Protein AF-A0A6G1K194-F1 (afdb_monomer)

Mean predicted aligned error: 5.8 Å

Secondary structure (DSSP, 8-state):
-HHHHGGGT---EEEEE-BB--GGGTTPPPP---TT-TTGGGHHHHHHHHHT-S----B-HHHHHHHHHHHHHTT--EEEEESBT-----

Foldseek 3Di:
DQVVCVVVVDADEAEDEDAAPDCPLVPFDQDDDDPPDPCNVVSVCSRCVSNVNNPDDWHYPVRQVVVVVVCVVVVHHYYDFTMPPSDDDD

Structure (mmCIF, N/CA/C/O backbone):
data_AF-A0A6G1K194-F1
#
_entry.id   AF-A0A6G1K194-F1
#
loop_
_atom_site.group_PDB
_atom_site.id
_atom_site.type_symbol
_atom_site.label_atom_id
_atom_site.label_alt_id
_atom_site.label_comp_id
_atom_site.label_asym_id
_atom_site.label_entity_id
_atom_site.label_seq_id
_atom_site.pdbx_PDB_ins_code
_atom_site.Cartn_x
_atom_site.Cartn_y
_atom_site.Cartn_z
_atom_site.occupancy
_atom_site.B_iso_or_equiv
_atom_site.auth_seq_id
_atom_site.auth_comp_id
_atom_site.auth_asym_id
_atom_site.auth_atom_id
_atom_site.pdbx_PDB_model_num
ATOM 1 N N . MET A 1 1 ? 5.845 -18.177 -9.899 1.00 61.19 1 MET A N 1
ATOM 2 C CA . MET A 1 1 ? 5.861 -17.592 -11.262 1.00 61.19 1 MET A CA 1
ATOM 3 C C . MET A 1 1 ? 7.230 -17.074 -11.709 1.00 61.19 1 MET A C 1
ATOM 5 O O . MET A 1 1 ? 7.640 -17.465 -12.790 1.00 61.19 1 MET A O 1
ATOM 9 N N . ARG A 1 2 ? 7.969 -16.282 -10.908 1.00 67.88 2 ARG A N 1
ATOM 10 C CA . ARG A 1 2 ? 9.251 -15.647 -11.309 1.00 67.88 2 ARG A CA 1
ATOM 11 C C . ARG A 1 2 ? 10.239 -16.555 -12.063 1.00 67.88 2 ARG A C 1
ATOM 13 O O . ARG A 1 2 ? 10.708 -16.170 -13.119 1.00 67.88 2 ARG A O 1
ATOM 20 N N . LEU A 1 3 ? 10.532 -17.755 -11.551 1.00 71.94 3 LEU A N 1
ATOM 21 C CA . LEU A 1 3 ? 11.550 -18.650 -12.129 1.00 71.94 3 LEU A CA 1
ATOM 22 C C . LEU A 1 3 ? 11.212 -19.159 -13.540 1.00 71.94 3 LEU A C 1
ATOM 24 O O . LEU A 1 3 ? 12.120 -19.432 -14.313 1.00 71.94 3 LEU A O 1
ATOM 28 N N . LYS A 1 4 ? 9.924 -19.250 -13.895 1.00 73.88 4 LYS A N 1
ATOM 29 C CA . LYS A 1 4 ? 9.489 -19.758 -15.205 1.00 73.88 4 LYS A CA 1
ATOM 30 C C . LYS A 1 4 ? 9.579 -18.710 -16.324 1.00 73.88 4 LYS A C 1
ATOM 32 O O . LYS A 1 4 ? 9.564 -19.083 -17.485 1.00 73.88 4 LYS A O 1
ATOM 37 N N . LEU A 1 5 ? 9.667 -17.421 -15.980 1.00 84.75 5 LEU A N 1
ATOM 38 C CA . LEU A 1 5 ? 9.689 -16.304 -16.937 1.00 84.75 5 LEU A CA 1
ATOM 39 C C . LEU A 1 5 ? 11.107 -15.812 -17.266 1.00 84.75 5 LEU A C 1
ATOM 41 O O . LEU A 1 5 ? 11.298 -15.124 -18.264 1.00 84.75 5 LEU A O 1
ATOM 45 N N . VAL A 1 6 ? 12.106 -16.208 -16.468 1.00 81.88 6 VAL A N 1
ATOM 46 C CA . VAL A 1 6 ? 13.521 -15.865 -16.695 1.00 81.88 6 VAL A CA 1
ATOM 47 C C . VAL A 1 6 ? 14.020 -16.289 -18.087 1.00 81.88 6 VAL A C 1
ATOM 49 O O . VAL A 1 6 ? 14.673 -15.465 -18.725 1.00 81.88 6 VAL A O 1
ATOM 52 N N . PRO A 1 7 ? 13.695 -17.491 -18.618 1.00 87.69 7 PRO A N 1
ATOM 53 C CA . PRO A 1 7 ? 14.143 -17.900 -19.955 1.00 87.69 7 PRO A CA 1
ATOM 54 C C . PRO A 1 7 ? 13.593 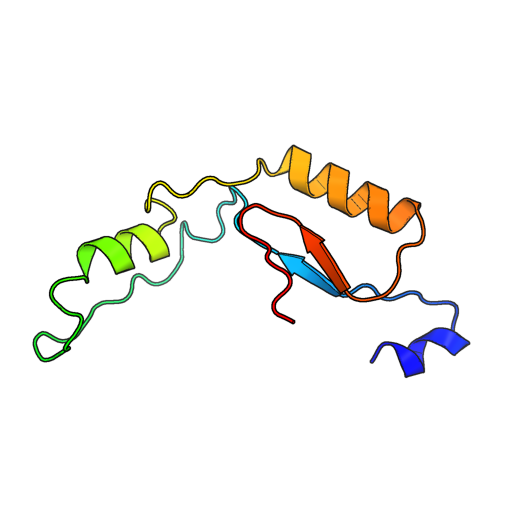-17.037 -21.099 1.00 87.69 7 PRO A C 1
ATOM 56 O O . PRO A 1 7 ? 14.147 -17.051 -22.190 1.00 87.69 7 PRO A O 1
ATOM 59 N N . LEU A 1 8 ? 12.521 -16.277 -20.854 1.00 89.94 8 LEU A N 1
ATOM 60 C CA . LEU A 1 8 ? 11.913 -15.364 -21.826 1.00 89.94 8 LEU A CA 1
ATOM 61 C C . LEU A 1 8 ? 12.487 -13.939 -21.731 1.00 89.94 8 LEU A C 1
ATOM 63 O O . LEU A 1 8 ? 11.959 -13.021 -22.350 1.00 89.94 8 LEU A O 1
ATOM 67 N N . GLY A 1 9 ? 13.522 -13.725 -20.910 1.00 86.31 9 GLY A N 1
ATOM 68 C CA . GLY A 1 9 ? 14.105 -12.402 -20.672 1.00 86.31 9 GLY A CA 1
ATOM 69 C C . GLY A 1 9 ? 13.239 -11.474 -19.809 1.00 86.31 9 GLY A C 1
ATOM 70 O O . GLY A 1 9 ? 13.554 -10.295 -19.676 1.00 86.31 9 GLY A O 1
ATOM 71 N N . ILE A 1 10 ? 12.162 -11.981 -19.198 1.00 87.62 10 ILE A N 1
ATOM 72 C CA . ILE A 1 10 ? 11.235 -11.178 -18.391 1.00 87.62 10 ILE A CA 1
ATOM 73 C C . ILE A 1 10 ? 11.700 -11.146 -16.932 1.00 87.62 10 ILE A C 1
ATOM 75 O O . ILE A 1 10 ? 11.858 -12.184 -16.279 1.00 87.62 10 ILE A O 1
ATOM 79 N N . SER A 1 11 ? 11.859 -9.940 -16.385 1.00 85.50 11 SER A N 1
ATOM 80 C CA . SER A 1 11 ? 12.122 -9.722 -14.963 1.00 85.50 11 SER A CA 1
ATOM 81 C C . SER A 1 11 ? 10.818 -9.461 -14.201 1.00 85.50 11 SER A C 1
ATOM 83 O O . SER A 1 11 ? 9.923 -8.762 -14.667 1.00 85.50 11 SER A O 1
ATOM 85 N N . VAL A 1 12 ? 10.691 -10.053 -13.010 1.00 88.50 12 VAL A N 1
ATOM 86 C CA . VAL A 1 12 ? 9.520 -9.870 -12.138 1.00 88.50 12 VAL A CA 1
ATOM 87 C C . VAL A 1 12 ? 9.976 -9.417 -10.759 1.00 88.50 12 VAL A C 1
ATOM 89 O O . VAL A 1 12 ? 10.827 -10.061 -10.131 1.00 88.50 12 VAL A O 1
ATOM 92 N N . ILE A 1 13 ? 9.357 -8.342 -10.277 1.00 90.44 13 ILE A N 1
ATOM 93 C CA . ILE A 1 13 ? 9.500 -7.819 -8.919 1.00 90.44 13 ILE A CA 1
ATOM 94 C C . ILE A 1 13 ? 8.208 -8.042 -8.132 1.00 90.44 13 ILE A C 1
ATOM 96 O O . ILE A 1 13 ? 7.110 -7.978 -8.680 1.00 90.44 13 ILE A O 1
ATOM 100 N N . SER A 1 14 ? 8.336 -8.299 -6.836 1.00 91.50 14 SER A N 1
ATOM 101 C CA . SER A 1 14 ? 7.207 -8.320 -5.907 1.00 91.50 14 SER A CA 1
ATOM 102 C C . SER A 1 14 ? 7.244 -7.040 -5.091 1.00 91.50 14 SER A C 1
ATOM 104 O O . SER A 1 14 ? 8.112 -6.882 -4.239 1.00 91.50 14 SER A O 1
ATOM 106 N N . LEU A 1 15 ? 6.327 -6.119 -5.363 1.00 91.69 15 LEU A N 1
ATOM 107 C CA . LEU A 1 15 ? 6.213 -4.883 -4.603 1.00 91.69 15 LEU A CA 1
ATOM 108 C C . LEU A 1 15 ? 5.317 -5.115 -3.385 1.00 91.69 15 LEU A C 1
ATOM 110 O O . LEU A 1 15 ? 4.136 -5.409 -3.533 1.00 91.69 15 LEU A O 1
ATOM 114 N N . VAL A 1 16 ? 5.887 -4.980 -2.195 1.00 91.44 16 VAL A N 1
ATOM 115 C CA . VAL A 1 16 ? 5.152 -4.978 -0.935 1.00 91.44 16 VAL A CA 1
ATOM 116 C C . VAL A 1 16 ? 4.930 -3.535 -0.513 1.00 91.44 16 VAL A C 1
ATOM 118 O O . VAL A 1 16 ? 5.878 -2.756 -0.354 1.00 91.44 16 VAL A O 1
ATOM 121 N N . THR A 1 17 ? 3.660 -3.175 -0.384 1.00 91.12 17 THR A N 1
ATOM 122 C CA . THR A 1 17 ? 3.222 -1.804 -0.150 1.00 91.12 17 THR A CA 1
ATOM 123 C C . THR A 1 17 ? 2.871 -1.595 1.313 1.00 91.12 17 THR A C 1
ATOM 125 O O . THR A 1 17 ? 1.995 -2.270 1.846 1.00 91.12 17 THR A O 1
ATOM 128 N N . GLY A 1 18 ? 3.536 -0.638 1.947 1.00 90.06 18 GLY A N 1
ATOM 129 C CA . GLY A 1 18 ? 3.072 -0.038 3.191 1.00 90.06 18 GLY A CA 1
ATOM 130 C C . GLY A 1 18 ? 1.992 1.013 2.933 1.00 90.06 18 GLY A C 1
ATOM 131 O O . GLY A 1 18 ? 1.393 1.076 1.859 1.00 90.06 18 GLY A O 1
ATOM 132 N N . ALA A 1 19 ? 1.781 1.888 3.908 1.00 90.94 19 ALA A N 1
ATOM 133 C CA . ALA A 1 19 ? 0.755 2.914 3.862 1.00 90.94 19 ALA A CA 1
ATOM 134 C C . ALA A 1 19 ? 1.114 4.039 2.864 1.00 90.94 19 ALA A C 1
ATOM 136 O O . ALA A 1 19 ? 2.179 4.670 2.943 1.00 90.94 19 ALA A O 1
ATOM 137 N N . VAL A 1 20 ? 0.204 4.292 1.920 1.00 93.38 20 VAL A N 1
ATOM 138 C CA . VAL A 1 20 ? 0.299 5.321 0.870 1.00 93.38 20 VAL A CA 1
ATOM 139 C C . VAL A 1 20 ? -1.024 6.083 0.819 1.00 93.38 20 VAL A C 1
ATOM 141 O O . VAL A 1 20 ? -2.087 5.473 0.941 1.00 93.38 20 VAL A O 1
ATOM 144 N N . THR A 1 21 ? -0.970 7.402 0.639 1.00 92.50 21 THR A N 1
ATOM 145 C CA . THR A 1 21 ? -2.143 8.293 0.610 1.00 92.50 21 THR A CA 1
ATOM 146 C C . THR A 1 21 ? -2.942 8.130 -0.687 1.00 92.50 21 THR A C 1
ATOM 148 O O . THR A 1 21 ? -2.896 8.978 -1.568 1.00 92.50 21 THR A O 1
ATOM 151 N N . THR A 1 22 ? -3.640 7.008 -0.833 1.00 90.38 22 THR A N 1
ATOM 152 C CA . THR A 1 22 ? -4.461 6.675 -2.008 1.00 90.38 22 THR A CA 1
ATOM 153 C C . THR A 1 22 ? -5.947 6.705 -1.666 1.00 90.38 22 THR A C 1
ATOM 155 O O . THR A 1 22 ? -6.321 6.630 -0.498 1.00 90.38 22 THR A O 1
ATOM 158 N N . ASN A 1 23 ? -6.799 6.690 -2.690 1.00 90.75 23 ASN A N 1
ATOM 159 C CA . ASN A 1 23 ? -8.251 6.561 -2.526 1.00 90.75 23 ASN A CA 1
ATOM 160 C C . ASN A 1 23 ? -8.713 5.101 -2.326 1.00 90.75 23 ASN A C 1
ATOM 162 O O . ASN A 1 23 ? -9.899 4.808 -2.447 1.00 90.75 23 ASN A O 1
ATOM 166 N N . LEU A 1 24 ? -7.795 4.162 -2.049 1.00 88.12 24 LEU A N 1
ATOM 167 C CA . LEU A 1 24 ? -8.114 2.735 -1.907 1.00 88.12 24 LEU A CA 1
ATOM 168 C C . LEU A 1 24 ? -9.159 2.482 -0.809 1.00 88.12 24 LEU A C 1
ATOM 170 O O . LEU A 1 24 ? -10.041 1.646 -0.975 1.00 88.12 24 LEU A O 1
ATOM 174 N N . MET A 1 25 ? -9.066 3.228 0.294 1.00 86.19 25 MET A N 1
ATOM 175 C CA . MET A 1 25 ? -9.930 3.058 1.465 1.00 86.19 25 MET A CA 1
ATOM 176 C C . MET A 1 25 ? -11.246 3.846 1.360 1.00 86.19 25 MET A C 1
ATOM 178 O O . MET A 1 25 ? -12.145 3.628 2.164 1.00 86.19 25 MET A O 1
ATOM 182 N N . THR A 1 26 ? -11.399 4.728 0.363 1.00 86.62 26 THR A N 1
ATOM 183 C CA . THR A 1 26 ? -12.561 5.630 0.240 1.00 86.62 26 THR A CA 1
ATOM 184 C C . THR A 1 26 ? -13.879 4.878 0.050 1.00 86.62 26 THR A C 1
ATOM 186 O O . THR A 1 26 ? -14.901 5.288 0.586 1.00 86.62 26 THR A O 1
ATOM 189 N N . ASN A 1 27 ? -13.847 3.763 -0.684 1.00 85.62 27 ASN A N 1
ATOM 190 C CA . ASN A 1 27 ? -15.023 2.932 -0.971 1.00 85.62 27 ASN A CA 1
ATOM 191 C C . ASN A 1 27 ? -14.922 1.540 -0.326 1.00 85.62 27 ASN A C 1
ATOM 193 O O . ASN A 1 27 ? -15.624 0.612 -0.729 1.00 85.62 27 ASN A O 1
ATOM 197 N N . GLY A 1 28 ? -14.008 1.372 0.633 1.00 82.56 28 GLY A N 1
ATOM 198 C CA . GLY A 1 28 ? -13.833 0.112 1.344 1.00 82.56 28 GLY A CA 1
ATOM 199 C C . GLY A 1 28 ? -15.046 -0.211 2.212 1.00 82.56 28 GLY A C 1
ATOM 200 O O . GLY A 1 28 ? -15.696 0.678 2.763 1.00 82.56 28 GLY A O 1
ATOM 201 N N . SER A 1 29 ? -15.354 -1.499 2.362 1.00 87.25 29 SER A N 1
ATOM 202 C CA . SER A 1 29 ? -16.362 -1.932 3.327 1.00 87.25 29 SER A CA 1
ATOM 203 C C . SER A 1 29 ? -15.899 -1.579 4.737 1.00 87.25 29 SER A C 1
ATOM 205 O O . SER A 1 29 ? -14.826 -1.998 5.170 1.00 87.25 29 SER A O 1
ATOM 207 N N . ILE A 1 30 ? -16.718 -0.821 5.461 1.00 89.00 30 ILE A N 1
ATOM 208 C CA . ILE A 1 30 ? -16.440 -0.497 6.856 1.00 89.00 30 ILE A CA 1
ATOM 209 C C . ILE A 1 30 ? -16.864 -1.698 7.708 1.00 89.00 30 ILE A C 1
ATOM 211 O O . ILE A 1 30 ? -18.032 -2.096 7.650 1.00 89.00 30 ILE A O 1
ATOM 215 N N . PRO A 1 31 ? -15.949 -2.296 8.486 1.00 87.69 31 PRO A N 1
ATOM 216 C CA . PRO A 1 31 ? -16.287 -3.416 9.348 1.00 87.69 31 PRO A CA 1
ATOM 217 C C . PRO A 1 31 ? -17.251 -2.960 10.447 1.00 87.69 31 PRO A C 1
ATOM 219 O O . PRO A 1 31 ? -16.992 -1.986 11.148 1.00 87.69 31 PRO A O 1
ATOM 222 N N . LYS A 1 32 ? -18.356 -3.692 10.609 1.00 90.44 32 LYS A N 1
ATOM 223 C CA . LYS A 1 32 ? -19.277 -3.550 11.739 1.00 90.44 32 LYS A CA 1
ATOM 224 C C . LYS A 1 32 ? -19.092 -4.752 12.653 1.00 90.44 32 LYS A C 1
ATOM 226 O O . LYS A 1 32 ? -19.279 -5.890 12.218 1.00 90.44 32 LYS A O 1
ATOM 231 N N . LEU A 1 33 ? -18.704 -4.510 13.897 1.00 92.62 33 LEU A N 1
ATOM 232 C CA . LEU A 1 33 ? -18.475 -5.564 14.877 1.00 92.62 33 LEU A CA 1
ATOM 233 C C . LEU A 1 33 ? -19.789 -5.919 15.572 1.00 92.62 33 LEU A C 1
ATOM 235 O O . LEU A 1 33 ? -20.582 -5.039 15.919 1.00 92.62 33 LEU A O 1
ATOM 239 N N . SER A 1 34 ? -20.007 -7.215 15.807 1.00 93.81 34 SER A N 1
ATOM 240 C CA . SER A 1 34 ? -21.108 -7.661 16.661 1.00 93.81 34 SER A CA 1
ATOM 241 C C . SER A 1 34 ? -20.942 -7.099 18.072 1.00 93.81 34 SER A C 1
ATOM 243 O O . SER A 1 34 ? -19.822 -6.904 18.547 1.00 93.81 34 SER A O 1
ATOM 245 N N . ASP A 1 35 ? -22.053 -6.880 18.772 1.00 92.75 35 ASP A N 1
ATOM 246 C CA . ASP A 1 35 ? -22.021 -6.340 20.139 1.00 92.75 35 ASP A CA 1
ATOM 247 C C . ASP A 1 35 ? -2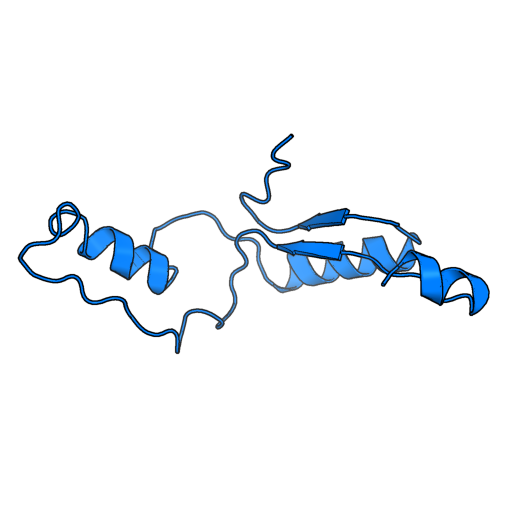1.373 -7.309 21.140 1.00 92.75 35 ASP A C 1
ATOM 249 O O . ASP A 1 35 ? -20.872 -6.899 22.180 1.00 92.75 35 ASP A O 1
ATOM 253 N N . THR A 1 36 ? -21.310 -8.596 20.791 1.00 95.75 36 THR A N 1
ATOM 254 C CA . THR A 1 36 ? -20.621 -9.646 21.553 1.00 95.75 36 THR A CA 1
ATOM 255 C C . THR A 1 36 ? -19.122 -9.748 21.255 1.00 95.75 36 THR A C 1
ATOM 257 O O . THR A 1 36 ? -18.442 -10.601 21.824 1.00 95.75 36 THR A O 1
ATOM 260 N N . SER A 1 37 ? -18.593 -8.939 20.333 1.00 94.44 37 SER A N 1
ATOM 261 C CA . SER A 1 37 ? -17.178 -8.977 19.967 1.00 94.44 37 SER A CA 1
ATOM 262 C C . SER A 1 37 ? -16.297 -8.504 21.122 1.00 94.44 37 SER A C 1
ATOM 264 O O . SER A 1 37 ? -16.513 -7.432 21.685 1.00 94.44 37 SER A O 1
ATOM 266 N N . LEU A 1 38 ? -15.221 -9.243 21.400 1.00 94.81 38 LEU A N 1
ATOM 267 C CA . LEU A 1 38 ? -14.192 -8.835 22.365 1.00 94.81 38 LEU A CA 1
ATOM 268 C C . LEU A 1 38 ? -13.533 -7.495 21.992 1.00 94.81 38 LEU A C 1
ATOM 270 O O . LEU A 1 38 ? -13.047 -6.778 22.861 1.00 94.81 38 LEU A O 1
ATOM 274 N N . PHE A 1 39 ? -13.545 -7.140 20.704 1.00 93.88 39 PHE A N 1
ATOM 275 C CA . PHE A 1 39 ? -12.972 -5.898 20.182 1.00 93.88 39 PHE A CA 1
ATOM 276 C C . PHE A 1 39 ? -14.001 -4.779 20.017 1.00 93.88 39 PHE A C 1
ATOM 278 O O . PHE A 1 39 ? -13.684 -3.754 19.418 1.00 93.88 39 PHE A O 1
ATOM 285 N N . LYS A 1 40 ? -15.228 -4.940 20.531 1.00 94.75 40 LYS A N 1
ATOM 286 C CA . LYS A 1 40 ? -16.287 -3.935 20.370 1.00 94.75 40 LYS A CA 1
ATOM 287 C C . LYS A 1 40 ? -15.874 -2.557 20.900 1.00 94.75 40 LYS A C 1
ATOM 289 O O . LYS A 1 40 ? -16.180 -1.549 20.276 1.00 94.75 40 LYS A O 1
ATOM 294 N N . LEU A 1 41 ? -15.102 -2.520 21.988 1.00 93.88 41 LEU A N 1
ATOM 295 C CA . LEU A 1 41 ? -14.552 -1.283 22.554 1.00 93.88 41 LEU A CA 1
ATOM 296 C C . LEU A 1 41 ? -13.594 -0.544 21.604 1.00 93.88 41 LEU A C 1
ATOM 298 O O . LEU A 1 41 ? -13.461 0.666 21.726 1.00 93.88 41 LEU A O 1
ATOM 302 N N . ALA A 1 42 ? -12.963 -1.255 20.665 1.00 94.69 42 ALA A N 1
ATOM 303 C CA . ALA A 1 42 ? -12.031 -0.706 19.681 1.00 94.69 42 ALA A CA 1
ATOM 304 C C . ALA A 1 42 ? -12.672 -0.492 18.292 1.00 94.69 42 ALA A C 1
ATOM 306 O O . ALA A 1 42 ? -11.973 -0.270 17.301 1.00 94.69 42 ALA A O 1
ATOM 307 N N . GLU A 1 43 ? -14.003 -0.606 18.171 1.00 94.56 43 GLU A N 1
ATOM 308 C CA . GLU A 1 43 ? -14.704 -0.501 16.881 1.00 94.56 43 GLU A CA 1
ATOM 309 C C . GLU A 1 43 ? -14.440 0.843 16.189 1.00 94.56 43 GLU A C 1
ATOM 311 O O . GLU A 1 43 ? -14.320 0.902 14.961 1.00 94.56 43 GLU A O 1
ATOM 316 N N . LYS A 1 44 ? -14.297 1.916 16.974 1.00 93.56 44 LYS A N 1
ATOM 317 C CA . LYS A 1 44 ? -14.000 3.260 16.473 1.00 93.56 44 LYS A CA 1
ATOM 318 C C . LYS A 1 44 ? -12.624 3.313 15.808 1.00 93.56 44 LYS A C 1
ATOM 320 O O . LYS A 1 44 ? -12.508 3.812 14.690 1.00 93.56 44 LYS A O 1
ATOM 325 N N . GLU A 1 45 ? -11.601 2.785 16.465 1.00 94.31 45 GLU A N 1
ATOM 326 C CA . GLU A 1 45 ? -10.219 2.753 15.984 1.00 94.31 45 GLU A CA 1
ATOM 327 C C . GLU A 1 45 ? -10.097 1.850 14.753 1.00 94.31 45 GLU A C 1
ATOM 329 O O . GLU A 1 45 ? -9.460 2.222 13.768 1.00 94.31 45 GLU A O 1
ATOM 334 N N . ILE A 1 46 ? -10.773 0.697 14.767 1.00 93.00 46 ILE A N 1
ATOM 335 C CA . ILE A 1 46 ? -10.830 -0.228 13.627 1.00 93.00 46 ILE A CA 1
ATOM 336 C C . ILE A 1 46 ? -11.510 0.441 12.425 1.00 93.00 46 ILE A C 1
ATOM 338 O O . ILE A 1 46 ? -11.029 0.325 11.297 1.00 93.00 46 ILE A O 1
ATOM 342 N N . THR A 1 47 ? -12.595 1.181 12.655 1.00 93.50 47 THR A N 1
ATOM 343 C CA . THR A 1 47 ? -13.284 1.947 11.607 1.00 93.50 47 THR A CA 1
ATOM 344 C C . THR A 1 47 ? -12.395 3.055 11.045 1.00 93.50 47 THR A C 1
ATOM 346 O O . THR A 1 47 ? -12.317 3.212 9.827 1.00 93.50 47 THR A O 1
ATOM 349 N N . ALA A 1 48 ? -11.690 3.796 11.904 1.00 92.25 48 ALA A N 1
ATOM 350 C CA . ALA A 1 48 ? -10.755 4.834 11.477 1.00 92.25 48 ALA A CA 1
ATOM 351 C C . ALA A 1 48 ? -9.614 4.243 10.629 1.00 92.25 48 ALA A C 1
ATOM 353 O O . ALA A 1 48 ? -9.318 4.751 9.548 1.00 92.25 48 ALA A O 1
ATOM 354 N N . LEU A 1 49 ? -9.041 3.110 11.047 1.00 90.31 49 LEU A N 1
ATOM 355 C CA . LEU A 1 49 ? -8.044 2.366 10.272 1.00 90.31 49 LEU A CA 1
ATOM 356 C C . LEU A 1 49 ? -8.592 1.914 8.913 1.00 90.31 49 LEU A C 1
ATOM 358 O O . LEU A 1 49 ? -7.938 2.121 7.890 1.00 90.31 49 LEU A O 1
ATOM 362 N N . ALA A 1 50 ? -9.807 1.361 8.883 1.00 89.88 50 ALA A N 1
ATOM 363 C CA . ALA A 1 50 ? -10.467 0.915 7.656 1.00 89.88 50 ALA A CA 1
ATOM 364 C C . ALA A 1 50 ? -10.779 2.060 6.675 1.00 89.88 50 ALA A C 1
ATOM 366 O O . ALA A 1 50 ? -10.900 1.819 5.478 1.00 89.88 50 ALA A O 1
ATOM 367 N N . ARG A 1 51 ? -10.876 3.304 7.155 1.00 90.19 51 ARG A N 1
ATOM 368 C CA . ARG A 1 51 ? -11.023 4.507 6.314 1.00 90.19 51 ARG A CA 1
ATOM 369 C C . ARG A 1 51 ? -9.695 5.175 5.966 1.00 90.19 51 ARG A C 1
ATOM 371 O O . ARG A 1 51 ? -9.644 6.034 5.094 1.00 90.19 51 ARG A O 1
ATOM 378 N N . GLY A 1 52 ? -8.611 4.778 6.627 1.00 88.38 52 GLY A N 1
ATOM 379 C CA . GLY A 1 52 ? -7.322 5.455 6.535 1.00 88.38 52 GLY A CA 1
ATOM 380 C C . GLY A 1 52 ? -7.235 6.764 7.335 1.00 88.38 52 GLY A C 1
ATOM 381 O O . GLY A 1 52 ? -6.352 7.575 7.071 1.00 88.38 52 GLY A O 1
ATOM 382 N N . GLU A 1 53 ? -8.129 6.955 8.306 1.00 90.62 53 GLU A N 1
ATOM 383 C CA . GLU A 1 53 ? -8.263 8.123 9.195 1.00 90.62 53 GLU A CA 1
ATOM 384 C C . GLU A 1 53 ? -7.653 7.876 10.594 1.00 90.62 53 GLU A C 1
ATOM 386 O O . GLU A 1 53 ? -7.869 8.632 11.533 1.00 90.62 53 GLU A O 1
ATOM 391 N N . ASP A 1 54 ? -6.870 6.811 10.747 1.00 89.50 54 ASP A N 1
ATOM 392 C CA . ASP A 1 54 ? -6.183 6.380 11.979 1.00 89.50 54 ASP A CA 1
ATOM 393 C C . ASP A 1 54 ? -5.018 7.282 12.436 1.00 89.50 54 ASP A C 1
ATOM 395 O O . ASP A 1 54 ? -4.336 6.962 13.406 1.00 89.50 54 ASP A O 1
A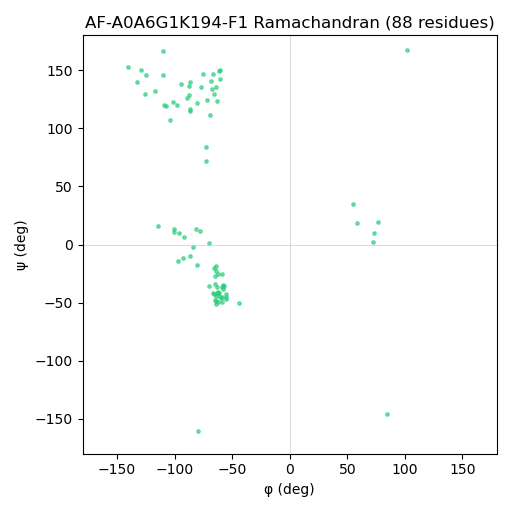TOM 399 N N . GLY A 1 55 ? -4.731 8.373 11.722 1.00 88.44 55 GLY A N 1
ATOM 400 C CA . GLY A 1 55 ? -3.613 9.273 12.026 1.00 88.44 55 GLY A CA 1
ATOM 401 C C . GLY A 1 55 ? -2.224 8.707 11.708 1.00 88.44 55 GLY A C 1
ATOM 402 O O . GLY A 1 55 ? -1.225 9.391 11.934 1.00 88.44 55 GLY A O 1
ATOM 403 N N . ASN A 1 56 ? -2.126 7.495 11.148 1.00 88.81 56 ASN A N 1
ATOM 404 C CA . ASN A 1 56 ? -0.833 6.912 10.802 1.00 88.81 56 ASN A CA 1
ATOM 405 C C . ASN A 1 56 ? -0.160 7.674 9.643 1.00 88.81 56 ASN A C 1
ATOM 407 O O . ASN A 1 56 ? -0.823 8.063 8.671 1.00 88.81 56 ASN A O 1
ATOM 411 N N . PRO A 1 57 ? 1.173 7.865 9.690 1.00 90.31 57 PRO A N 1
ATOM 412 C CA . PRO A 1 57 ? 1.892 8.529 8.613 1.00 90.31 57 PRO A CA 1
ATOM 413 C C . PRO A 1 57 ? 1.794 7.709 7.323 1.00 90.31 57 PRO A C 1
ATOM 415 O O . PRO A 1 57 ? 1.985 6.492 7.313 1.00 90.31 57 PRO A O 1
ATOM 418 N N . ARG A 1 58 ? 1.536 8.391 6.206 1.00 91.38 58 ARG A N 1
ATOM 419 C CA . ARG A 1 58 ? 1.396 7.790 4.873 1.00 91.38 58 ARG A CA 1
ATOM 420 C C . ARG A 1 58 ? 2.352 8.442 3.891 1.00 91.38 58 ARG A C 1
ATOM 422 O O . ARG A 1 58 ? 2.650 9.631 3.979 1.00 91.38 58 ARG A O 1
ATOM 429 N N . MET A 1 59 ? 2.864 7.654 2.950 1.00 94.25 59 MET A N 1
ATOM 430 C CA . MET A 1 59 ? 3.682 8.193 1.865 1.00 94.25 59 MET A CA 1
ATOM 431 C C . MET A 1 59 ? 2.783 8.857 0.817 1.00 94.25 59 MET A C 1
ATOM 433 O O . MET A 1 59 ? 1.789 8.266 0.403 1.00 94.25 59 MET A O 1
ATOM 437 N N . ALA A 1 60 ? 3.158 10.044 0.337 1.00 95.06 60 ALA A N 1
ATOM 438 C CA . ALA A 1 60 ? 2.495 10.665 -0.809 1.00 95.06 60 ALA A CA 1
ATOM 439 C C . ALA A 1 60 ? 2.621 9.785 -2.069 1.00 95.06 60 ALA A C 1
ATOM 441 O O . ALA A 1 60 ? 3.675 9.184 -2.307 1.00 95.06 60 ALA A O 1
ATOM 442 N N . VAL A 1 61 ? 1.565 9.739 -2.887 1.00 95.44 61 VAL A N 1
ATOM 443 C CA . VAL A 1 61 ? 1.473 8.868 -4.076 1.00 95.44 61 VAL A CA 1
ATOM 444 C C . VAL A 1 61 ? 2.592 9.145 -5.070 1.00 95.44 61 VAL A C 1
ATOM 446 O O . VAL A 1 61 ? 3.256 8.207 -5.503 1.00 95.44 61 VAL A O 1
ATOM 449 N N . ASP A 1 62 ? 2.876 10.414 -5.363 1.00 96.56 62 ASP A N 1
ATOM 450 C CA . ASP A 1 62 ? 3.924 10.786 -6.321 1.00 96.56 62 ASP A CA 1
ATOM 451 C C . ASP A 1 62 ? 5.306 10.321 -5.864 1.00 96.56 62 ASP A C 1
ATOM 453 O O . ASP A 1 62 ? 6.104 9.803 -6.647 1.00 96.56 62 ASP A O 1
ATOM 457 N N . THR A 1 63 ? 5.592 10.460 -4.569 1.00 95.94 63 THR A N 1
ATOM 458 C CA . THR A 1 63 ? 6.848 9.997 -3.973 1.00 95.94 63 THR A CA 1
AT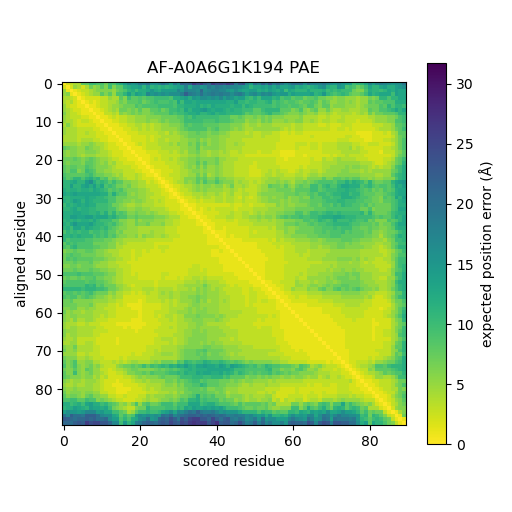OM 459 C C . THR A 1 63 ? 6.951 8.478 -4.034 1.00 95.94 63 THR A C 1
ATOM 461 O O . THR A 1 63 ? 8.015 7.943 -4.359 1.00 95.94 63 THR A O 1
ATOM 464 N N . PHE A 1 64 ? 5.858 7.772 -3.742 1.00 94.81 64 PHE A N 1
ATOM 465 C CA . PHE A 1 64 ? 5.803 6.319 -3.846 1.00 94.81 64 PHE A CA 1
ATOM 466 C C . PHE A 1 64 ? 6.038 5.857 -5.291 1.00 94.81 64 PHE A C 1
ATOM 468 O O . PHE A 1 64 ? 6.924 5.034 -5.526 1.00 9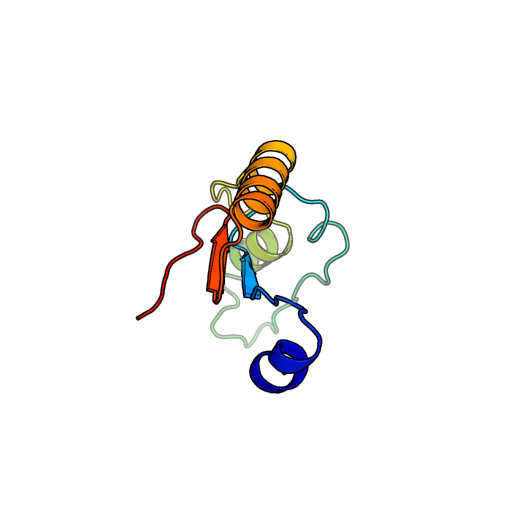4.81 64 PHE A O 1
ATOM 475 N N . ALA A 1 65 ? 5.323 6.438 -6.256 1.00 95.19 65 ALA A N 1
ATOM 476 C CA . ALA A 1 65 ? 5.433 6.113 -7.675 1.00 95.19 65 ALA A CA 1
ATOM 477 C C . ALA A 1 65 ? 6.857 6.342 -8.197 1.00 95.19 65 ALA A C 1
ATOM 479 O O . ALA A 1 65 ? 7.458 5.422 -8.754 1.00 95.19 65 ALA A O 1
ATOM 480 N N . LYS A 1 66 ? 7.450 7.514 -7.923 1.00 96.75 66 LYS A N 1
ATOM 481 C CA . LYS A 1 66 ? 8.848 7.819 -8.281 1.00 96.75 66 LYS A CA 1
ATOM 482 C C . LYS A 1 66 ? 9.812 6.777 -7.721 1.00 96.75 66 LYS A C 1
ATOM 484 O O . LYS A 1 66 ? 10.654 6.252 -8.445 1.00 96.75 66 LYS A O 1
ATOM 489 N N . LYS A 1 67 ? 9.667 6.423 -6.439 1.00 94.19 67 LYS A N 1
ATOM 490 C CA . LYS A 1 67 ? 10.511 5.397 -5.815 1.00 94.19 67 LYS A CA 1
ATOM 491 C C . LYS A 1 67 ? 10.344 4.038 -6.484 1.00 94.19 67 LYS A C 1
ATOM 493 O O . LYS A 1 67 ? 11.347 3.353 -6.656 1.00 94.19 67 LYS A O 1
ATOM 498 N N . VAL A 1 68 ? 9.123 3.624 -6.828 1.00 94.19 68 VAL A N 1
ATOM 499 C CA . VAL A 1 68 ? 8.860 2.340 -7.503 1.00 94.19 68 VAL A CA 1
ATOM 500 C C . VAL A 1 68 ? 9.495 2.320 -8.888 1.00 94.19 68 VAL A C 1
ATOM 502 O O . VAL A 1 68 ? 10.277 1.408 -9.160 1.00 94.19 68 VAL A O 1
ATOM 505 N N . VAL A 1 69 ? 9.237 3.343 -9.707 1.00 95.06 69 VAL A N 1
ATOM 506 C CA . VAL A 1 69 ? 9.805 3.487 -11.057 1.00 95.06 69 VAL A CA 1
ATOM 507 C C . VAL A 1 69 ? 11.329 3.433 -11.012 1.00 95.06 69 VAL A C 1
ATOM 509 O O . VAL A 1 69 ? 11.928 2.665 -11.759 1.00 95.06 69 VAL A O 1
ATOM 512 N N . ASN A 1 70 ? 11.962 4.140 -10.075 1.00 94.62 70 ASN A N 1
ATOM 513 C CA . ASN A 1 70 ? 13.418 4.115 -9.941 1.00 94.62 70 ASN A CA 1
ATOM 514 C C . ASN A 1 70 ? 13.969 2.704 -9.678 1.00 94.62 70 ASN A C 1
ATOM 516 O O . ASN A 1 70 ? 15.009 2.362 -10.229 1.00 94.6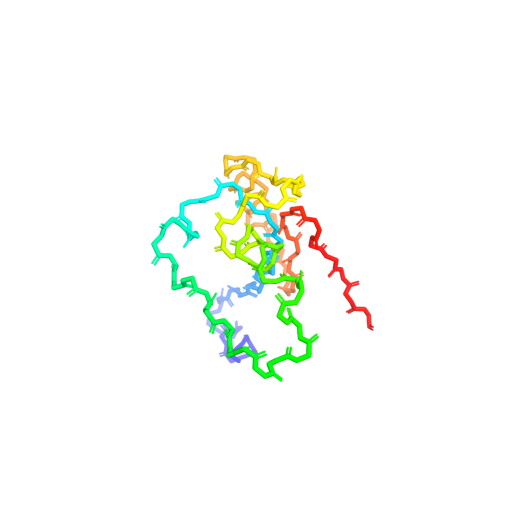2 70 ASN A O 1
ATOM 520 N N . ASN A 1 71 ? 13.274 1.856 -8.905 1.00 90.69 71 AS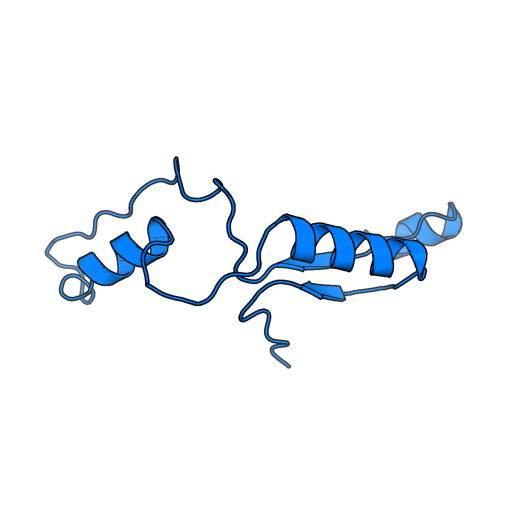N A N 1
ATOM 521 C CA . ASN A 1 71 ? 13.727 0.469 -8.701 1.00 90.69 71 ASN A CA 1
ATOM 522 C C . ASN A 1 71 ? 13.573 -0.384 -9.961 1.00 90.69 71 ASN A C 1
ATOM 524 O O . ASN A 1 71 ? 14.376 -1.282 -10.202 1.00 90.69 71 ASN A O 1
ATOM 528 N N . VAL A 1 72 ? 12.516 -0.137 -10.737 1.00 91.38 72 VAL A N 1
ATOM 529 C CA . VAL A 1 72 ? 12.296 -0.837 -12.007 1.00 91.38 72 VAL A CA 1
ATOM 530 C C . VAL A 1 72 ? 13.412 -0.474 -12.985 1.00 91.38 72 VAL A C 1
ATOM 532 O O . VAL A 1 72 ? 14.047 -1.366 -13.542 1.00 91.38 72 VAL A O 1
ATOM 535 N N . LEU A 1 73 ? 13.714 0.820 -13.122 1.00 93.56 73 LEU A N 1
ATOM 536 C CA . LEU A 1 73 ? 14.785 1.315 -13.990 1.00 93.56 73 LEU A CA 1
ATOM 537 C C . LEU A 1 73 ? 16.174 0.852 -13.529 1.00 93.56 73 LEU A C 1
ATOM 539 O O . LEU A 1 73 ? 17.022 0.540 -14.359 1.00 93.56 73 LEU A O 1
ATOM 543 N N . SER A 1 74 ? 16.399 0.715 -12.219 1.00 89.50 74 SER A N 1
ATOM 544 C CA . SER A 1 74 ? 17.651 0.180 -11.671 1.00 89.50 74 SER A CA 1
ATOM 545 C C . SER A 1 74 ? 17.763 -1.350 -11.757 1.00 89.50 74 SER A C 1
ATOM 547 O O . SER A 1 74 ? 18.630 -1.933 -11.107 1.00 89.50 74 SER A O 1
ATOM 549 N N . SER A 1 75 ? 16.877 -2.025 -12.503 1.00 84.75 75 SER A N 1
ATOM 550 C CA . SER A 1 75 ? 16.859 -3.487 -12.664 1.00 84.75 75 SER A CA 1
ATOM 551 C C . SER A 1 75 ? 16.792 -4.262 -11.341 1.00 84.75 75 SER A C 1
ATOM 553 O O . SER A 1 75 ? 17.376 -5.343 -11.208 1.00 84.75 75 SER A O 1
ATOM 555 N N . ALA A 1 76 ? 16.081 -3.723 -10.345 1.00 83.38 76 ALA A N 1
ATOM 556 C CA . ALA A 1 76 ? 15.923 -4.392 -9.062 1.00 83.38 76 ALA A CA 1
ATOM 557 C C . ALA A 1 76 ? 15.211 -5.748 -9.224 1.00 83.38 76 ALA A C 1
ATOM 559 O O . ALA A 1 76 ? 14.377 -5.944 -10.108 1.00 83.38 76 ALA A O 1
ATOM 560 N N . ARG A 1 77 ? 15.537 -6.711 -8.356 1.00 83.62 77 ARG A N 1
ATOM 561 C CA . ARG A 1 77 ? 15.000 -8.080 -8.410 1.00 83.62 77 ARG A CA 1
ATOM 562 C C . ARG A 1 77 ? 14.446 -8.489 -7.053 1.00 83.62 77 ARG A C 1
ATOM 564 O O . ARG A 1 77 ? 14.954 -8.083 -6.014 1.00 83.62 77 ARG A O 1
ATOM 571 N N . GLY A 1 78 ? 13.442 -9.362 -7.058 1.00 85.31 78 GLY A N 1
ATOM 572 C CA . GLY A 1 78 ? 12.890 -9.920 -5.822 1.00 85.31 78 GLY A CA 1
ATOM 573 C C . GLY A 1 78 ? 11.841 -9.041 -5.157 1.00 85.31 78 GLY A C 1
ATOM 574 O O . GLY A 1 78 ? 11.016 -8.453 -5.853 1.00 85.31 78 GLY A O 1
ATOM 575 N N . LYS A 1 79 ? 11.806 -9.050 -3.818 1.00 88.69 79 LYS A N 1
ATOM 576 C CA . LYS A 1 79 ? 10.813 -8.300 -3.041 1.00 88.69 79 LYS A CA 1
ATOM 577 C C . LYS A 1 79 ? 11.311 -6.880 -2.797 1.00 88.69 79 LYS A C 1
ATOM 579 O O . LYS A 1 79 ? 12.419 -6.693 -2.304 1.00 88.69 79 LYS A O 1
ATOM 584 N N . LEU A 1 80 ? 10.477 -5.899 -3.106 1.00 89.69 80 LEU A N 1
ATOM 585 C CA . LEU A 1 80 ? 10.731 -4.485 -2.870 1.00 89.69 80 LEU A CA 1
ATOM 586 C C . LEU A 1 80 ? 9.699 -3.955 -1.894 1.00 89.69 80 LEU A C 1
ATOM 588 O O . LEU A 1 80 ? 8.511 -4.158 -2.095 1.00 89.69 80 LEU A O 1
ATOM 592 N N . TRP A 1 81 ? 10.151 -3.240 -0.875 1.00 89.88 81 TRP A N 1
ATOM 593 C CA . TRP A 1 81 ? 9.288 -2.691 0.166 1.00 89.88 81 TRP A CA 1
ATOM 594 C C . TRP A 1 81 ? 9.218 -1.178 0.010 1.00 89.88 81 TRP A C 1
ATOM 596 O O . TRP A 1 81 ? 10.254 -0.504 0.019 1.00 89.88 81 TRP A O 1
ATOM 606 N N . ARG A 1 82 ? 8.021 -0.631 -0.202 1.00 91.38 82 ARG A N 1
ATOM 607 C CA . ARG A 1 82 ? 7.800 0.812 -0.398 1.00 91.38 82 ARG A CA 1
ATOM 608 C C . ARG A 1 82 ? 6.522 1.248 0.307 1.00 91.38 82 ARG A C 1
ATOM 610 O O . ARG A 1 82 ? 5.601 0.459 0.439 1.00 91.38 82 ARG A O 1
ATOM 617 N N . GLY A 1 83 ? 6.446 2.514 0.705 1.00 87.12 83 GLY A N 1
ATOM 618 C CA . GLY A 1 83 ? 5.354 3.039 1.535 1.00 87.12 83 GLY A CA 1
ATOM 619 C C . GLY A 1 83 ? 5.775 3.181 2.997 1.00 87.12 83 GLY A C 1
ATOM 620 O O . GLY A 1 83 ? 6.852 2.723 3.381 1.00 87.12 83 GLY A O 1
ATOM 621 N N . GLN A 1 84 ? 4.966 3.877 3.792 1.00 88.12 84 GLN A N 1
ATOM 622 C CA . GLN A 1 84 ? 5.235 4.028 5.223 1.00 88.12 84 GLN A CA 1
ATOM 623 C C . GLN A 1 84 ? 4.897 2.745 5.974 1.00 88.12 84 GLN A C 1
ATOM 625 O O . GLN A 1 84 ? 3.978 2.030 5.584 1.00 88.12 84 GLN A O 1
ATOM 630 N N . ILE A 1 85 ? 5.643 2.438 7.038 1.00 81.81 85 ILE A N 1
ATOM 631 C 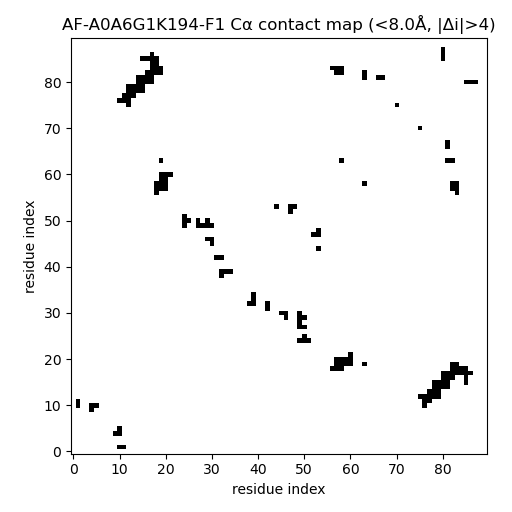CA . ILE A 1 85 ? 5.436 1.218 7.843 1.00 81.81 85 ILE A CA 1
ATOM 632 C C . ILE A 1 85 ? 5.553 -0.071 6.989 1.00 81.81 85 ILE A C 1
ATOM 634 O O . ILE A 1 85 ? 5.122 -1.151 7.380 1.00 81.81 85 ILE A O 1
ATOM 638 N N . ALA A 1 86 ? 6.170 0.009 5.802 1.00 76.88 86 ALA A N 1
ATOM 639 C CA . ALA A 1 86 ? 6.557 -1.165 5.031 1.00 76.88 86 ALA A CA 1
ATOM 640 C C . ALA A 1 86 ? 7.761 -1.820 5.727 1.00 76.88 86 ALA A C 1
ATOM 642 O O . ALA A 1 86 ? 8.909 -1.517 5.400 1.00 76.88 86 ALA A O 1
ATOM 643 N N . LEU A 1 87 ? 7.502 -2.660 6.731 1.00 64.38 87 LEU A N 1
ATOM 644 C CA . LEU A 1 87 ? 8.544 -3.371 7.467 1.00 64.38 87 LEU A CA 1
ATOM 645 C C . LEU A 1 87 ? 8.899 -4.690 6.781 1.00 64.38 87 LEU A C 1
ATOM 647 O O . LEU A 1 87 ? 8.020 -5.464 6.411 1.00 64.38 87 LEU A O 1
ATOM 651 N N . ILE A 1 88 ? 10.198 -4.980 6.693 1.00 55.41 88 ILE A N 1
ATOM 652 C CA . ILE A 1 88 ? 10.671 -6.349 6.488 1.00 55.41 88 ILE A CA 1
ATOM 653 C C . ILE A 1 88 ? 10.375 -7.100 7.786 1.00 55.41 88 ILE A C 1
ATOM 655 O O . ILE A 1 88 ? 10.984 -6.811 8.812 1.00 55.41 88 ILE A O 1
ATOM 659 N N . ILE A 1 89 ? 9.438 -8.042 7.747 1.00 47.66 89 ILE A N 1
ATOM 660 C CA . ILE A 1 89 ? 9.314 -9.056 8.795 1.00 47.66 89 ILE A CA 1
ATOM 661 C C . ILE A 1 89 ? 10.262 -10.187 8.380 1.00 47.66 89 ILE A C 1
ATOM 663 O O . ILE A 1 89 ? 10.097 -10.734 7.284 1.00 47.66 89 ILE A O 1
ATOM 667 N N . TYR A 1 90 ? 11.304 -10.424 9.183 1.00 36.75 90 TYR A N 1
ATOM 668 C CA . TYR A 1 90 ? 12.273 -11.512 8.999 1.00 36.75 90 TYR A CA 1
ATOM 669 C C . TYR A 1 90 ? 11.672 -12.839 9.460 1.00 36.75 90 TYR A C 1
ATOM 671 O O . TYR A 1 90 ? 11.045 -12.836 10.544 1.00 36.75 90 TYR A O 1
#

pLDDT: mean 87.75, std 10.12, range [36.75, 96.75]

Sequence (90 aa):
MRLKLVPLGISVISLVTGAVTTNLMTNGSIPKLSDTSLFKLAEKEITALARGEDGNPRMAVDTFAKKVVNNVLSSARGKLWRGQIALIIY

Organism: NCBI:txid1314801

Radius of gyration: 17.73 Å; Cα contacts (8 Å, |Δi|>4): 92; chains: 1; bounding box: 40×30×44 Å

Solvent-accessible surface area (backbone atoms only — not comparable to full-atom values): 5614 Å² total; per-residue (Å²): 116,64,83,79,36,47,89,75,76,48,86,62,66,45,78,44,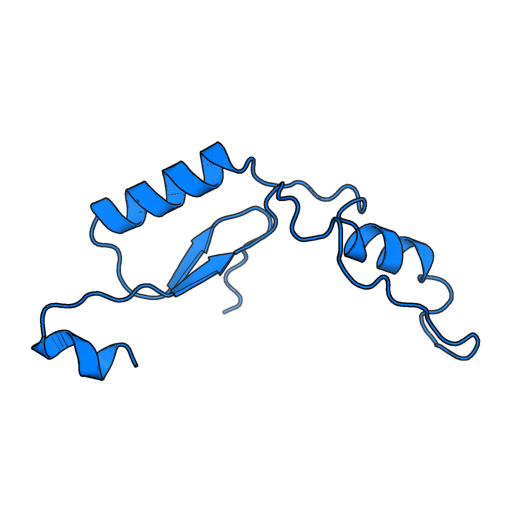75,28,38,54,66,62,72,74,33,77,81,46,82,71,77,79,75,54,90,84,40,94,57,45,91,46,46,65,59,53,38,27,48,49,53,68,66,60,78,70,76,54,30,54,52,70,63,46,50,52,55,52,52,51,40,59,75,67,66,59,71,47,78,44,72,43,46,31,89,42,69,89,84,130

Nearest PDB structures (foldseek):
  3aaw-assembly1_A  TM=3.416E-01  e=7.560E+00  Corynebacterium glutamicum